Protein AF-A0AAW6Q6W3-F1 (afdb_monomer_lite)

Foldseek 3Di:
DDPQQKDWDADPVRDIDIDGHVVVDDDDDPVNVDDQDPFDDDDAPDPVDDDPVNVVVVVVRSDD

Radius of gyration: 24.32 Å; chains: 1; bounding box: 47×22×62 Å

pLDDT: mean 84.06, std 8.47, range [52.09, 95.44]

InterPro domains:
  IPR044024 Atypical Rib domain [PF18938] (2-28)

Organism: NCBI:txid1624

Secondary structure (DSSP, 8-state):
--TT--EEEE-TTS-EEEE-GGGT-----HHHH-----PPPPP-S-TTS--HHHHHHHHHHH--

Sequence (64 aa):
MGDNGDTTITYPDKSVDTITGDKLVEEKTSAEKLDPTVKAKTKVDDKTKLTDDEKKEVEDNIRD

Structure (mmCIF, N/CA/C/O backbone):
data_AF-A0AAW6Q6W3-F1
#
_entry.id   AF-A0AAW6Q6W3-F1
#
loop_
_atom_site.group_PDB
_atom_site.id
_atom_site.type_symbol
_atom_site.label_atom_id
_atom_site.label_alt_id
_atom_site.label_comp_id
_atom_site.label_asym_id
_atom_site.label_entity_id
_atom_site.label_seq_id
_atom_site.pdbx_PDB_ins_code
_atom_site.Cartn_x
_atom_site.Cartn_y
_atom_site.Cartn_z
_atom_site.occupancy
_atom_site.B_iso_or_equiv
_atom_site.auth_seq_id
_atom_site.auth_comp_id
_atom_site.auth_asym_id
_atom_site.auth_atom_id
_atom_site.pdbx_PDB_model_num
ATOM 1 N N . MET A 1 1 ? 21.665 7.513 -15.606 1.00 52.09 1 MET A N 1
ATOM 2 C CA . MET A 1 1 ? 20.479 6.681 -15.329 1.00 52.09 1 MET A CA 1
ATOM 3 C C . MET A 1 1 ? 19.418 7.625 -14.819 1.00 52.09 1 MET A C 1
ATOM 5 O O . MET A 1 1 ? 19.755 8.433 -13.965 1.00 52.09 1 MET A O 1
ATOM 9 N N . GLY A 1 2 ? 18.231 7.626 -15.422 1.00 58.53 2 GLY A N 1
ATOM 10 C CA . GLY A 1 2 ? 17.127 8.429 -14.904 1.00 58.53 2 GLY A CA 1
ATOM 11 C C . GLY A 1 2 ? 16.621 7.804 -13.611 1.00 58.53 2 GLY A C 1
ATOM 12 O O . GLY A 1 2 ? 16.545 6.580 -13.520 1.00 58.53 2 GLY A O 1
ATOM 13 N N . ASP A 1 3 ? 16.252 8.632 -12.639 1.00 70.00 3 ASP A N 1
ATOM 14 C CA . ASP A 1 3 ? 15.713 8.203 -11.338 1.00 70.00 3 ASP A CA 1
ATOM 15 C C . ASP A 1 3 ? 14.380 7.423 -11.456 1.00 70.00 3 ASP A C 1
ATOM 17 O O . ASP A 1 3 ? 13.859 6.914 -10.470 1.00 70.00 3 ASP A O 1
ATOM 21 N N . ASN A 1 4 ? 13.868 7.280 -12.684 1.00 73.75 4 ASN A N 1
ATOM 22 C CA . ASN A 1 4 ? 12.585 6.682 -13.042 1.00 73.75 4 ASN A CA 1
ATOM 23 C C . ASN A 1 4 ? 12.716 5.254 -13.618 1.00 73.75 4 ASN A C 1
ATOM 25 O O . ASN A 1 4 ? 11.735 4.693 -14.095 1.00 73.75 4 ASN A O 1
ATOM 29 N N . GLY A 1 5 ? 13.923 4.675 -13.645 1.00 77.94 5 GLY A N 1
ATOM 30 C CA . GLY A 1 5 ? 14.154 3.312 -14.148 1.00 77.94 5 GLY A CA 1
ATOM 31 C C . GLY A 1 5 ? 14.288 3.173 -15.671 1.00 77.94 5 GLY A C 1
ATOM 32 O O . GLY A 1 5 ? 14.483 2.062 -16.159 1.00 77.94 5 GLY A O 1
ATOM 33 N N . ASP A 1 6 ? 14.228 4.272 -16.426 1.00 89.19 6 ASP A N 1
ATOM 34 C CA . ASP A 1 6 ? 14.405 4.261 -17.883 1.00 89.19 6 ASP A CA 1
ATOM 35 C C . ASP A 1 6 ? 15.839 3.875 -18.294 1.00 89.19 6 ASP A C 1
ATOM 37 O O . ASP A 1 6 ? 16.829 4.325 -17.698 1.00 89.19 6 ASP A O 1
ATOM 41 N N . THR A 1 7 ? 15.962 3.106 -19.379 1.00 88.00 7 THR A N 1
ATOM 42 C CA . THR A 1 7 ? 17.245 2.744 -19.998 1.00 88.00 7 THR A CA 1
ATOM 43 C C . THR A 1 7 ? 17.221 2.964 -21.508 1.00 88.00 7 THR A C 1
ATOM 45 O O . THR A 1 7 ? 16.175 2.875 -22.153 1.00 88.00 7 THR A O 1
ATOM 48 N N . THR A 1 8 ? 18.383 3.246 -22.091 1.00 90.81 8 THR A N 1
ATOM 49 C CA . THR A 1 8 ? 18.536 3.467 -23.531 1.00 90.81 8 THR A CA 1
ATOM 50 C C . THR A 1 8 ? 19.496 2.451 -24.135 1.00 90.81 8 THR A C 1
ATOM 52 O O . THR A 1 8 ? 20.531 2.123 -23.553 1.00 90.81 8 THR A O 1
ATOM 55 N N . ILE A 1 9 ? 19.153 1.951 -25.319 1.00 91.00 9 ILE A N 1
ATOM 56 C CA . ILE A 1 9 ? 19.998 1.069 -26.124 1.00 91.00 9 ILE A CA 1
ATOM 57 C C . ILE A 1 9 ? 20.427 1.847 -27.362 1.00 91.00 9 ILE A C 1
ATOM 59 O O . ILE A 1 9 ? 19.585 2.301 -28.133 1.00 91.00 9 ILE A O 1
ATOM 63 N N . THR A 1 10 ? 21.738 1.984 -27.553 1.00 94.38 10 THR A N 1
ATOM 64 C CA . THR A 1 10 ? 22.318 2.594 -28.755 1.00 94.38 10 THR A CA 1
ATOM 65 C C . THR A 1 10 ? 22.906 1.507 -29.637 1.00 94.38 10 THR A C 1
ATOM 67 O O . THR A 1 10 ? 23.807 0.777 -29.215 1.00 94.38 10 THR A O 1
ATOM 70 N N . TYR A 1 11 ? 22.423 1.420 -30.872 1.00 92.50 11 TYR A N 1
ATOM 71 C CA . TYR A 1 11 ? 22.881 0.428 -31.838 1.00 92.50 11 TYR A CA 1
ATOM 72 C C . TYR A 1 11 ? 24.063 0.956 -32.673 1.00 92.50 11 TYR A C 1
ATOM 74 O O . TYR A 1 11 ? 24.285 2.169 -32.756 1.00 92.50 11 TYR A O 1
ATOM 82 N N . PRO A 1 12 ? 24.845 0.073 -33.326 1.00 94.25 12 PRO A N 1
ATOM 83 C CA . PRO A 1 12 ? 25.986 0.480 -34.153 1.00 94.25 12 PRO A CA 1
ATOM 84 C C . PRO A 1 12 ? 25.632 1.419 -35.319 1.00 94.25 12 PRO A C 1
ATOM 86 O O . PRO A 1 12 ? 26.481 2.189 -35.766 1.00 94.25 12 PRO A O 1
ATOM 89 N N . ASP A 1 13 ? 24.385 1.383 -35.796 1.00 93.75 13 ASP A N 1
ATOM 90 C CA . ASP A 1 13 ? 23.842 2.279 -36.827 1.00 93.75 13 ASP A CA 1
ATOM 91 C C . ASP A 1 13 ? 23.441 3.669 -36.288 1.00 93.75 13 ASP A C 1
ATOM 93 O O . ASP A 1 13 ? 22.964 4.516 -37.043 1.00 93.75 13 ASP A O 1
ATOM 97 N N . LYS A 1 14 ? 23.696 3.920 -34.997 1.00 91.31 14 LYS A N 1
ATOM 98 C CA . LYS A 1 14 ? 23.362 5.135 -34.240 1.00 91.31 14 LYS A CA 1
ATOM 99 C C . LYS A 1 14 ? 21.869 5.351 -33.995 1.00 91.31 14 LYS A C 1
ATOM 101 O O . LYS A 1 14 ? 21.501 6.423 -33.513 1.00 91.31 14 LYS A O 1
ATOM 106 N N . SER A 1 15 ? 21.020 4.368 -34.282 1.00 95.44 15 SER A N 1
ATOM 107 C CA . SER A 1 15 ? 19.648 4.382 -33.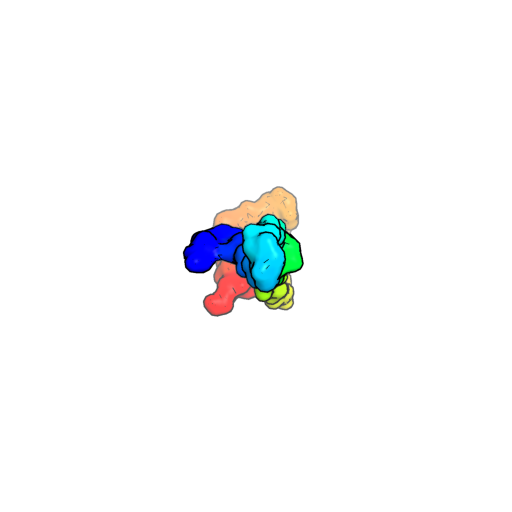783 1.00 95.44 15 SER A CA 1
ATOM 108 C C . SER A 1 15 ? 19.632 4.202 -32.260 1.00 95.44 15 SER A C 1
ATOM 110 O O . SER A 1 15 ? 20.564 3.645 -31.667 1.00 95.44 15 SER A O 1
ATOM 112 N N . VAL A 1 16 ? 18.591 4.737 -31.620 1.00 93.88 16 VAL A N 1
ATOM 113 C CA . VAL A 1 16 ? 18.428 4.724 -30.164 1.00 93.88 16 VAL A CA 1
ATOM 114 C C . VAL A 1 16 ? 17.027 4.238 -29.832 1.00 93.88 16 VAL A C 1
ATOM 116 O O . VAL A 1 16 ? 16.054 4.852 -30.268 1.00 93.88 16 VAL A O 1
ATOM 119 N N . ASP A 1 17 ? 16.947 3.188 -29.021 1.00 91.50 17 ASP A N 1
ATOM 120 C CA . ASP A 1 17 ? 15.704 2.733 -28.405 1.00 91.50 17 ASP A CA 1
ATOM 121 C C . ASP A 1 17 ? 15.676 3.118 -26.931 1.00 91.50 17 ASP A C 1
ATOM 123 O O . ASP A 1 17 ? 16.661 2.961 -26.206 1.00 91.50 17 ASP A O 1
ATOM 127 N N . THR A 1 18 ? 14.512 3.569 -26.474 1.00 91.38 18 THR A N 1
ATOM 128 C CA . THR A 1 18 ? 14.259 3.855 -25.062 1.00 91.38 18 THR A CA 1
ATOM 129 C C . THR A 1 18 ? 13.319 2.798 -24.503 1.00 91.38 18 THR A C 1
ATOM 131 O O . THR A 1 18 ? 12.19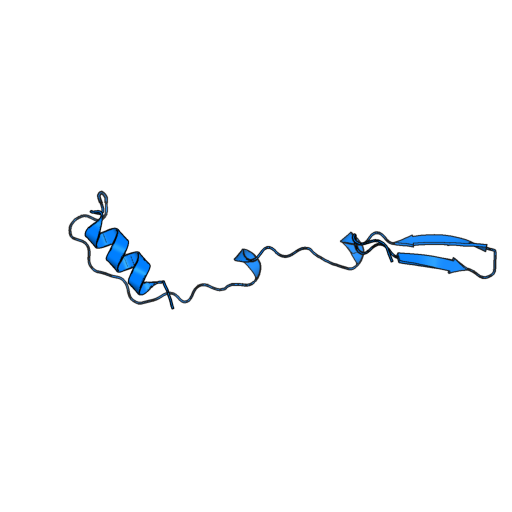3 2.636 -24.977 1.00 91.38 18 THR A O 1
ATOM 134 N N . IL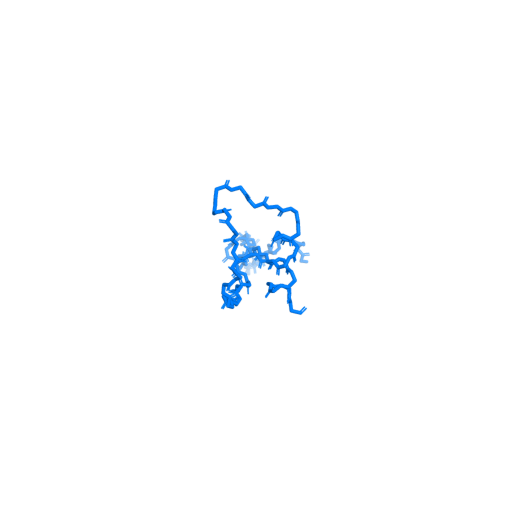E A 1 19 ? 13.775 2.087 -23.476 1.00 88.62 19 ILE A N 1
ATOM 135 C CA . ILE A 1 19 ? 12.955 1.167 -22.693 1.00 88.62 19 ILE A CA 1
ATOM 136 C C . ILE A 1 19 ? 12.565 1.905 -21.418 1.00 88.62 19 ILE A C 1
ATOM 138 O O . ILE A 1 19 ? 13.422 2.303 -20.629 1.00 88.62 19 ILE A O 1
ATOM 142 N N . THR A 1 20 ? 11.264 2.102 -21.251 1.00 88.62 20 THR A N 1
ATOM 143 C CA . THR A 1 20 ? 10.687 2.789 -20.101 1.00 88.62 20 THR A CA 1
ATOM 144 C C . THR A 1 20 ? 10.796 1.930 -18.840 1.00 88.62 20 THR A C 1
ATOM 146 O O . THR A 1 20 ? 10.727 0.697 -18.906 1.00 88.62 20 THR A O 1
ATOM 149 N N . GLY A 1 21 ? 11.005 2.574 -17.694 1.00 84.12 21 GLY A N 1
ATOM 150 C CA . GLY A 1 21 ? 11.274 1.909 -16.421 1.00 84.12 21 GLY A CA 1
ATOM 151 C C . GLY A 1 21 ? 10.137 1.020 -15.936 1.00 84.12 21 GLY A C 1
ATOM 152 O O . GLY A 1 21 ? 10.402 -0.049 -15.406 1.00 84.12 21 GLY A O 1
ATOM 153 N N . ASP A 1 22 ? 8.887 1.375 -16.223 1.00 82.25 22 ASP A N 1
ATOM 154 C CA . ASP A 1 22 ? 7.689 0.575 -15.927 1.00 82.25 22 ASP A CA 1
ATOM 155 C C . ASP A 1 22 ? 7.701 -0.830 -16.562 1.00 82.25 22 ASP A C 1
ATOM 157 O O . ASP A 1 22 ? 7.041 -1.742 -16.070 1.00 82.25 22 ASP A O 1
ATOM 161 N N . LYS A 1 23 ? 8.475 -1.039 -17.635 1.00 83.69 23 LYS A N 1
ATOM 162 C CA . LYS A 1 23 ? 8.675 -2.366 -18.249 1.00 83.69 23 LYS A CA 1
ATOM 163 C C . LYS A 1 23 ? 9.746 -3.206 -17.557 1.00 83.69 23 LYS A C 1
ATOM 165 O O . LYS A 1 23 ? 9.853 -4.398 -17.837 1.00 83.69 23 LYS A O 1
ATOM 170 N N . LEU A 1 24 ? 10.582 -2.583 -16.732 1.00 80.56 24 LEU A N 1
ATOM 171 C CA . LEU A 1 24 ? 11.735 -3.203 -16.077 1.00 80.56 24 LEU A CA 1
ATOM 172 C C . LEU A 1 24 ? 11.536 -3.343 -14.569 1.00 80.56 24 LEU A C 1
ATOM 174 O O . LEU A 1 24 ? 12.019 -4.306 -13.974 1.00 80.56 24 LEU A O 1
ATOM 178 N N . VAL A 1 25 ? 10.845 -2.387 -13.954 1.00 80.56 25 VAL A N 1
ATOM 179 C CA . VAL A 1 25 ? 10.594 -2.313 -12.520 1.00 80.56 25 VAL A CA 1
ATOM 180 C C . VAL A 1 25 ? 9.113 -2.060 -12.265 1.00 80.56 25 VAL A C 1
ATOM 182 O O . VAL A 1 25 ? 8.507 -1.163 -12.841 1.00 80.56 25 VAL A O 1
ATOM 185 N N . GLU A 1 26 ? 8.533 -2.849 -11.365 1.00 81.75 26 GLU A N 1
ATOM 186 C CA . GLU A 1 26 ? 7.197 -2.592 -10.832 1.00 81.75 26 GLU A CA 1
ATOM 187 C C . GLU A 1 26 ? 7.323 -1.904 -9.474 1.00 81.75 26 GLU A C 1
ATOM 189 O O . GLU A 1 26 ? 7.960 -2.432 -8.554 1.00 81.75 26 GLU A O 1
ATOM 194 N N . GLU A 1 27 ? 6.686 -0.745 -9.316 1.00 77.44 27 GLU A N 1
ATOM 195 C CA . GLU A 1 27 ? 6.530 -0.148 -7.995 1.00 77.44 27 GLU A CA 1
ATOM 196 C C . GLU A 1 27 ? 5.585 -1.012 -7.156 1.00 77.44 27 GLU A C 1
ATOM 198 O O . GLU A 1 27 ? 4.430 -1.232 -7.510 1.00 77.44 27 GLU A O 1
ATOM 203 N N . LYS A 1 28 ? 6.088 -1.510 -6.024 1.00 78.19 28 LYS A N 1
ATOM 204 C CA . LYS A 1 28 ? 5.278 -2.192 -5.012 1.00 78.19 28 LYS A CA 1
ATOM 205 C C . LYS A 1 28 ? 5.106 -1.280 -3.815 1.00 78.19 28 LYS A C 1
ATOM 207 O O . LYS A 1 28 ? 6.094 -0.797 -3.252 1.00 78.19 28 LYS A O 1
ATOM 212 N N . THR A 1 29 ? 3.866 -1.104 -3.389 1.00 79.88 29 THR A N 1
ATOM 213 C CA . THR A 1 29 ? 3.546 -0.409 -2.145 1.00 79.88 29 THR A CA 1
ATOM 214 C C . THR A 1 29 ? 3.987 -1.240 -0.939 1.00 79.88 29 THR A 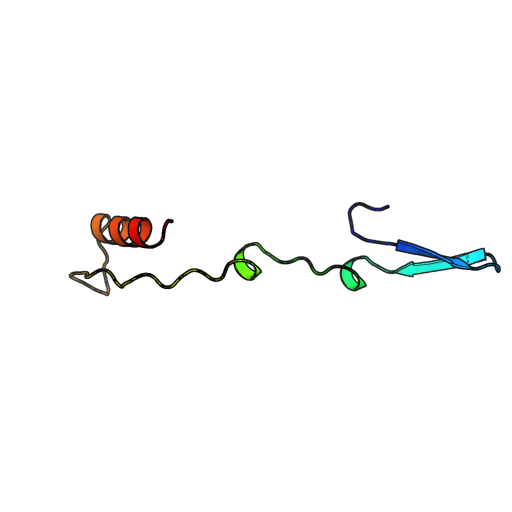C 1
ATOM 216 O O . THR A 1 29 ? 4.111 -2.464 -1.010 1.00 79.88 29 THR A O 1
ATOM 219 N N . SER A 1 30 ? 4.214 -0.597 0.211 1.00 75.62 30 SER A N 1
ATOM 220 C CA . SER A 1 30 ? 4.534 -1.321 1.452 1.00 75.62 30 SER A CA 1
ATOM 221 C C . SER A 1 30 ? 3.441 -2.326 1.838 1.00 75.62 30 SER A C 1
ATOM 223 O O . SER A 1 30 ? 3.752 -3.359 2.417 1.00 75.62 30 SER A O 1
ATOM 225 N N . ALA A 1 31 ? 2.183 -2.058 1.471 1.00 77.19 31 ALA A N 1
ATOM 226 C CA . ALA A 1 31 ? 1.061 -2.963 1.702 1.00 77.19 31 ALA A CA 1
ATOM 227 C C . ALA A 1 31 ? 1.161 -4.267 0.890 1.00 77.19 31 ALA A C 1
ATOM 229 O O . ALA A 1 31 ? 0.732 -5.305 1.368 1.00 77.19 31 ALA A O 1
ATOM 230 N N . GLU A 1 32 ? 1.763 -4.239 -0.303 1.00 79.06 32 GLU A N 1
ATOM 231 C CA . GLU A 1 32 ? 1.975 -5.437 -1.134 1.00 79.06 32 GLU A CA 1
ATOM 232 C C . GLU A 1 32 ? 3.196 -6.264 -0.705 1.00 79.06 32 GLU A C 1
ATOM 234 O O . GLU A 1 32 ? 3.374 -7.388 -1.167 1.00 79.06 32 GLU A O 1
ATOM 239 N N . LYS A 1 33 ? 4.063 -5.710 0.153 1.00 77.06 33 LYS A N 1
ATOM 240 C CA . LYS A 1 33 ? 5.253 -6.398 0.684 1.00 77.06 33 LYS A CA 1
ATOM 241 C C . LYS A 1 33 ? 5.027 -7.015 2.060 1.00 77.06 33 LYS A C 1
ATOM 243 O O . LYS A 1 33 ? 5.822 -7.851 2.481 1.00 77.06 33 LYS A O 1
ATOM 248 N N . LEU A 1 34 ? 4.010 -6.552 2.780 1.00 78.00 34 LEU A N 1
ATOM 249 C CA . LEU A 1 34 ? 3.720 -6.968 4.143 1.00 78.00 34 LEU A CA 1
ATOM 250 C C . LEU A 1 34 ? 2.510 -7.898 4.135 1.00 78.00 34 LEU A C 1
ATOM 252 O O . LEU A 1 34 ? 1.401 -7.459 3.853 1.00 78.00 34 LEU A O 1
ATOM 256 N N . ASP A 1 35 ? 2.719 -9.158 4.508 1.00 77.62 35 ASP A N 1
ATOM 257 C CA . ASP A 1 35 ? 1.637 -10.044 4.935 1.00 77.62 35 ASP A CA 1
ATOM 258 C C . ASP A 1 35 ? 1.429 -9.843 6.444 1.00 77.62 35 ASP A C 1
ATOM 260 O O . ASP A 1 35 ? 2.261 -10.296 7.238 1.00 77.62 35 ASP A O 1
ATOM 264 N N . PRO A 1 36 ? 0.374 -9.128 6.887 1.00 73.25 36 PRO A N 1
ATOM 265 C CA . PRO A 1 36 ? 0.134 -8.937 8.308 1.00 73.25 36 PRO A CA 1
ATOM 266 C C . PRO A 1 36 ? -0.164 -10.286 8.966 1.00 73.25 36 PRO A C 1
ATOM 268 O O . PRO A 1 36 ? -1.101 -10.995 8.589 1.00 73.25 36 PRO A O 1
ATOM 271 N N . THR A 1 37 ? 0.618 -10.634 9.987 1.00 78.69 37 THR A N 1
ATOM 272 C CA . THR A 1 37 ? 0.373 -11.838 10.781 1.00 78.69 37 THR A CA 1
ATOM 273 C C . THR A 1 37 ? -0.985 -11.717 11.465 1.00 78.69 37 THR A C 1
ATOM 275 O O . THR A 1 37 ? -1.216 -10.807 12.264 1.00 78.69 37 THR A O 1
ATOM 278 N N . VAL A 1 38 ? -1.898 -12.649 11.181 1.00 75.38 38 VAL A N 1
ATOM 279 C CA . VAL A 1 38 ? -3.193 -12.707 11.868 1.00 75.38 38 VAL A CA 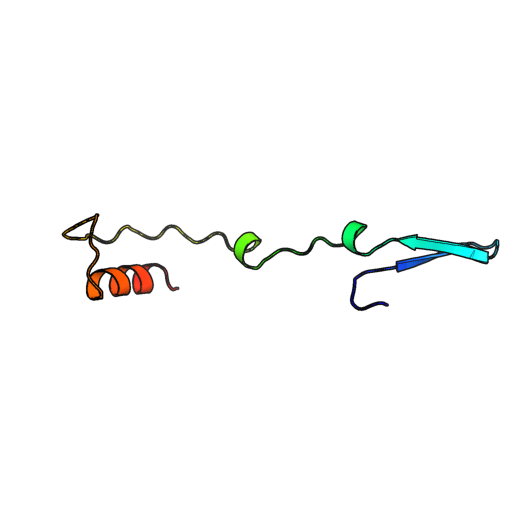1
ATOM 280 C C . VAL A 1 38 ? -2.954 -13.152 13.309 1.00 75.38 38 VAL A C 1
ATOM 282 O O . VAL A 1 38 ? -2.799 -14.342 13.589 1.00 75.38 38 VAL A O 1
ATOM 285 N N . LYS A 1 39 ? -2.901 -12.185 14.228 1.00 76.06 39 LYS A N 1
ATOM 286 C CA . LYS A 1 39 ? -2.774 -12.453 15.664 1.00 76.06 39 LYS A CA 1
ATOM 287 C C . LYS A 1 39 ? -4.106 -12.953 16.239 1.00 76.06 39 LYS A C 1
ATOM 289 O O . LYS A 1 39 ? -5.160 -12.891 15.597 1.00 76.06 39 LYS A O 1
ATOM 294 N N . ALA A 1 40 ? -4.057 -13.510 17.449 1.00 79.12 40 ALA A N 1
ATOM 295 C CA . ALA A 1 40 ? -5.243 -14.018 18.129 1.00 79.12 40 ALA A CA 1
ATOM 296 C C . ALA A 1 40 ? -6.295 -12.910 18.316 1.00 79.12 40 ALA A C 1
ATOM 298 O O . ALA A 1 40 ? -5.966 -11.759 18.588 1.00 79.12 40 ALA A O 1
ATOM 299 N N . LYS A 1 41 ? -7.576 -13.263 18.168 1.00 80.62 41 LYS A N 1
ATOM 300 C CA . LYS A 1 41 ? -8.681 -12.306 18.312 1.00 80.62 41 LYS A CA 1
ATOM 301 C C . LYS A 1 41 ? -8.826 -11.873 19.772 1.00 80.62 41 LYS A C 1
ATOM 303 O O . LYS A 1 41 ? -8.920 -12.732 20.650 1.00 80.62 41 LYS A O 1
ATOM 308 N N . THR A 1 42 ? -8.935 -10.569 20.005 1.00 82.31 42 THR A N 1
ATOM 309 C CA . THR A 1 42 ? -9.340 -10.004 21.297 1.00 82.31 42 THR A CA 1
ATOM 310 C C . THR A 1 42 ? -10.848 -10.166 21.494 1.00 82.31 42 THR A C 1
ATOM 312 O O . THR A 1 42 ? -11.623 -10.228 20.531 1.00 82.31 42 THR A O 1
ATOM 315 N N . LYS A 1 43 ? -11.281 -10.315 22.750 1.00 85.25 43 LYS A N 1
ATOM 316 C CA . LYS A 1 43 ? -12.709 -10.329 23.090 1.00 85.25 43 LYS A CA 1
ATOM 317 C C . LYS A 1 43 ? -13.179 -8.890 23.242 1.00 85.25 43 LYS A C 1
ATOM 319 O O . LYS A 1 43 ? -12.459 -8.080 23.802 1.00 85.25 43 LYS A O 1
ATOM 324 N N . VAL A 1 44 ? -14.380 -8.618 22.749 1.00 88.31 44 VAL A N 1
ATOM 325 C CA . VAL A 1 44 ? -15.026 -7.307 22.836 1.00 88.31 44 VAL A CA 1
ATOM 326 C C . VAL A 1 44 ? -16.469 -7.506 23.272 1.00 88.31 44 VAL A C 1
ATOM 328 O O . VAL A 1 44 ? -17.078 -8.528 22.923 1.00 88.31 44 VAL A O 1
ATOM 331 N N . ASP A 1 45 ? -16.999 -6.560 24.032 1.00 86.88 45 ASP A N 1
ATOM 332 C CA . ASP A 1 45 ? -18.343 -6.640 24.601 1.00 86.88 45 ASP A CA 1
ATOM 333 C C . ASP A 1 45 ? -19.416 -6.398 23.526 1.00 86.88 45 ASP A C 1
ATOM 335 O O . ASP A 1 45 ? -20.393 -7.147 23.441 1.00 86.88 45 ASP A O 1
ATOM 339 N N . ASP A 1 46 ? -19.206 -5.417 22.638 1.00 88.56 46 ASP A N 1
ATOM 340 C CA . ASP A 1 46 ? -20.080 -5.120 21.494 1.00 88.56 46 ASP A CA 1
ATOM 341 C C . ASP A 1 46 ? -19.293 -5.069 20.172 1.00 88.56 46 ASP A C 1
ATOM 343 O O . ASP A 1 46 ? -18.488 -4.175 19.911 1.00 88.56 46 ASP A O 1
ATOM 347 N N . LYS A 1 47 ? -19.588 -6.012 19.270 1.00 87.44 47 LYS A N 1
ATOM 348 C CA . LYS A 1 47 ? -18.946 -6.121 17.945 1.00 87.44 47 LYS A CA 1
ATOM 349 C C . LYS A 1 47 ? -19.305 -4.983 16.988 1.00 87.44 47 LYS A C 1
ATOM 351 O O . LYS A 1 47 ? -18.646 -4.831 15.962 1.00 87.44 47 LYS A O 1
ATOM 356 N N . THR A 1 48 ? -20.370 -4.237 17.272 1.00 91.25 48 THR A N 1
ATOM 357 C CA . THR A 1 48 ? -20.844 -3.116 16.450 1.00 91.25 48 THR A CA 1
ATOM 358 C C . THR A 1 48 ? -20.370 -1.762 16.969 1.00 91.25 48 THR A C 1
ATOM 360 O O . THR A 1 48 ? -20.389 -0.786 16.219 1.00 91.25 48 THR A O 1
ATOM 363 N N . LYS A 1 49 ? -19.897 -1.698 18.223 1.00 91.56 49 LYS A N 1
ATOM 364 C CA . LYS A 1 49 ? -19.443 -0.462 18.862 1.00 91.56 49 LYS A CA 1
ATOM 365 C C . LYS A 1 49 ? -18.260 -0.705 19.802 1.00 91.56 49 LYS A C 1
ATOM 367 O O . LYS 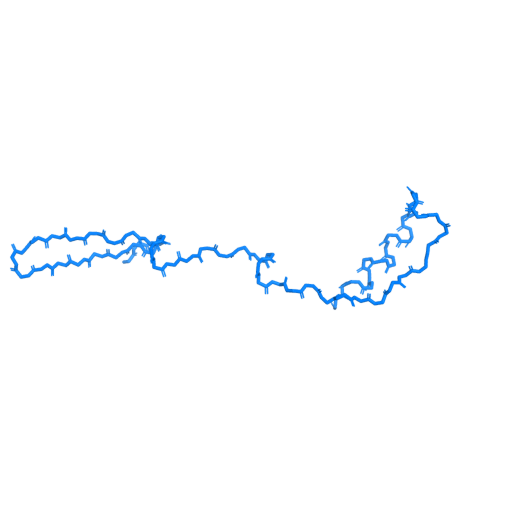A 1 49 ? -18.416 -0.754 21.016 1.00 91.56 49 LYS A O 1
ATOM 372 N N . LEU A 1 50 ? -17.067 -0.748 19.217 1.00 90.06 50 LEU A N 1
ATOM 373 C CA . LEU A 1 50 ? -15.810 -0.824 19.962 1.00 90.06 50 LEU A CA 1
ATOM 374 C C . LEU A 1 50 ? -15.577 0.445 20.791 1.00 90.06 50 LEU A C 1
ATOM 376 O O . LEU A 1 50 ? -15.646 1.566 20.265 1.00 90.06 50 LEU A O 1
ATOM 380 N N . THR A 1 51 ? -15.264 0.261 22.068 1.00 92.31 51 THR A N 1
ATOM 381 C CA . THR A 1 51 ? -14.720 1.305 22.943 1.00 92.31 51 THR A CA 1
ATOM 382 C C . THR A 1 51 ? -13.276 1.632 22.568 1.00 92.31 51 THR A C 1
ATOM 384 O O . THR A 1 51 ? -12.616 0.891 21.837 1.00 92.31 51 THR A O 1
ATOM 387 N N . ASP A 1 52 ? -12.773 2.775 23.029 1.00 93.50 52 ASP A N 1
ATOM 388 C CA . ASP A 1 52 ? -11.398 3.175 22.719 1.00 93.50 52 ASP A CA 1
ATOM 389 C C . ASP A 1 52 ? -10.366 2.272 23.413 1.00 93.50 52 ASP A C 1
ATOM 391 O O . ASP A 1 52 ? -9.320 1.990 22.829 1.00 93.50 52 ASP A O 1
ATOM 395 N N . ASP A 1 53 ? -10.704 1.726 24.586 1.00 91.31 53 ASP A N 1
ATOM 396 C CA . ASP A 1 53 ? -9.886 0.729 25.284 1.00 91.31 53 ASP A CA 1
ATOM 397 C C . ASP A 1 53 ? -9.776 -0.576 24.477 1.00 91.31 53 ASP A C 1
ATOM 399 O O . ASP A 1 53 ? -8.674 -1.081 24.259 1.00 91.31 53 ASP A O 1
ATOM 403 N N . GLU A 1 54 ? -10.894 -1.084 23.944 1.00 91.88 54 GLU A N 1
ATOM 404 C CA . GLU A 1 54 ? -10.901 -2.290 23.101 1.00 91.88 54 GLU A CA 1
ATOM 405 C C . GLU A 1 54 ? -10.135 -2.083 21.786 1.00 91.88 54 GLU A C 1
ATOM 407 O O . GLU A 1 54 ? -9.433 -2.984 21.325 1.00 91.88 54 GLU A O 1
ATOM 412 N N . LYS A 1 55 ? -10.222 -0.894 21.172 1.00 89.75 55 LYS A N 1
ATOM 413 C CA . LYS A 1 55 ? -9.422 -0.569 19.976 1.00 89.75 55 LYS A CA 1
ATOM 414 C C . LYS A 1 55 ? -7.933 -0.570 20.286 1.00 89.75 55 LYS A C 1
ATOM 416 O O . LYS A 1 55 ? -7.158 -1.112 19.501 1.00 89.75 55 LYS A O 1
ATOM 421 N N . LYS A 1 56 ? -7.544 0.012 21.422 1.00 91.50 56 LYS A N 1
ATOM 422 C CA . LYS A 1 56 ? -6.149 0.045 21.859 1.00 91.50 56 LYS A CA 1
ATOM 423 C C . LYS A 1 56 ? -5.615 -1.366 22.097 1.00 91.50 56 LYS A C 1
ATOM 425 O O . LYS A 1 56 ? -4.511 -1.678 21.667 1.00 91.50 56 LYS A O 1
ATOM 430 N N . GLU A 1 57 ? -6.401 -2.238 22.723 1.00 89.25 57 GLU A N 1
ATOM 431 C CA . GLU A 1 57 ? -6.009 -3.635 22.930 1.00 89.25 57 GLU A CA 1
ATOM 432 C C . GLU A 1 57 ? -5.825 -4.386 21.601 1.00 89.25 57 GLU A C 1
ATOM 434 O O . GLU A 1 57 ? -4.873 -5.151 21.445 1.00 89.25 57 GLU A O 1
ATOM 439 N N . VAL A 1 58 ? -6.700 -4.159 20.615 1.00 88.38 58 VAL A N 1
ATOM 440 C CA . VAL A 1 58 ? -6.549 -4.720 19.259 1.00 88.38 58 VAL A CA 1
ATOM 441 C C . VAL A 1 58 ? -5.270 -4.210 18.590 1.00 88.38 58 VAL A C 1
ATOM 443 O O . VAL A 1 58 ? -4.535 -4.993 17.994 1.00 88.38 58 VAL A O 1
ATOM 446 N N . GLU A 1 59 ? -4.990 -2.914 18.691 1.00 88.88 59 GLU A N 1
ATOM 447 C CA . GLU A 1 59 ? -3.802 -2.274 18.120 1.00 88.88 59 GLU A CA 1
ATOM 448 C C . GLU A 1 59 ? -2.506 -2.817 18.735 1.00 88.88 59 GLU A C 1
ATOM 450 O O . GLU A 1 59 ? -1.597 -3.202 17.998 1.00 88.88 59 GLU A O 1
ATOM 455 N N . ASP A 1 60 ? -2.449 -2.930 20.063 1.00 88.25 60 ASP A N 1
ATOM 456 C CA . ASP A 1 60 ? -1.312 -3.505 20.792 1.00 88.25 60 ASP A CA 1
ATOM 457 C C . ASP A 1 60 ? -1.111 -4.991 20.442 1.00 88.25 60 ASP A C 1
ATOM 459 O O . ASP A 1 60 ? 0.021 -5.458 20.352 1.00 88.25 60 ASP A O 1
ATOM 463 N N . ASN A 1 61 ? -2.191 -5.734 20.175 1.00 85.25 61 ASN A N 1
ATOM 464 C CA . ASN A 1 61 ? -2.101 -7.125 19.731 1.00 85.25 61 ASN A CA 1
ATOM 465 C C . ASN A 1 61 ? -1.659 -7.283 18.278 1.00 85.25 61 ASN A C 1
ATOM 467 O O . ASN A 1 61 ? -1.201 -8.362 17.930 1.00 85.25 61 ASN A O 1
ATOM 471 N N . ILE A 1 62 ? -1.817 -6.282 17.412 1.00 84.69 62 ILE A N 1
ATOM 472 C CA . ILE A 1 62 ? -1.402 -6.368 16.000 1.00 84.69 62 ILE A CA 1
ATOM 473 C C . ILE A 1 62 ? 0.008 -5.806 15.811 1.00 84.69 62 ILE A C 1
ATOM 475 O O . ILE A 1 62 ? 0.734 -6.274 14.937 1.00 84.69 62 ILE A O 1
ATOM 479 N N . ARG A 1 63 ? 0.419 -4.847 16.643 1.00 81.94 63 ARG A N 1
ATOM 480 C CA . ARG A 1 63 ? 1.795 -4.346 16.668 1.00 81.94 63 ARG A CA 1
ATOM 481 C C . ARG A 1 63 ? 2.753 -5.443 17.142 1.00 81.94 63 ARG A C 1
ATOM 483 O O . ARG A 1 63 ? 2.439 -6.202 18.058 1.00 81.94 63 ARG A O 1
ATOM 490 N N . ASP A 1 64 ? 3.877 -5.578 16.450 1.00 68.00 64 ASP A N 1
ATOM 491 C CA . ASP A 1 64 ? 5.009 -6.435 16.832 1.00 68.00 64 ASP A CA 1
ATOM 492 C C . ASP A 1 64 ? 6.039 -5.636 17.638 1.00 68.00 64 ASP A C 1
ATOM 494 O O . ASP A 1 64 ? 6.213 -4.429 17.339 1.00 68.00 64 ASP A O 1
#